Protein AF-A0A1V4RY79-F1 (afdb_monomer_lite)

Structure (mmCIF, N/CA/C/O backbone):
data_AF-A0A1V4RY79-F1
#
_entry.id   AF-A0A1V4RY79-F1
#
loop_
_atom_site.group_PDB
_atom_site.id
_atom_site.type_symbol
_atom_site.label_atom_id
_atom_site.label_alt_id
_atom_site.label_comp_id
_atom_site.label_asym_id
_atom_site.label_entity_id
_atom_site.label_seq_id
_atom_site.pdbx_PDB_ins_code
_atom_site.Cartn_x
_atom_site.Cartn_y
_atom_site.Cartn_z
_atom_site.occupancy
_atom_site.B_iso_or_equiv
_atom_site.auth_seq_id
_atom_site.auth_comp_id
_atom_site.auth_asym_id
_atom_site.auth_atom_id
_atom_site.pdbx_PDB_model_num
ATOM 1 N N . MET A 1 1 ? 19.751 -6.586 15.917 1.00 43.00 1 MET A N 1
ATOM 2 C CA . MET A 1 1 ? 19.083 -5.600 15.039 1.00 43.00 1 MET A CA 1
ATOM 3 C C . MET A 1 1 ? 19.854 -4.293 15.078 1.00 43.00 1 MET A C 1
ATOM 5 O O . MET A 1 1 ? 20.031 -3.750 16.162 1.00 43.00 1 MET A O 1
ATOM 9 N N . LYS A 1 2 ? 20.344 -3.802 13.934 1.00 48.28 2 LYS A N 1
ATOM 10 C CA . LYS A 1 2 ? 20.771 -2.400 13.829 1.00 48.28 2 LYS A CA 1
ATOM 11 C C . LYS A 1 2 ? 19.501 -1.550 13.872 1.00 48.28 2 LYS A C 1
ATOM 13 O O . LYS A 1 2 ? 18.588 -1.798 13.097 1.00 48.28 2 LYS A O 1
ATOM 18 N N . LYS A 1 3 ? 19.420 -0.619 14.820 1.00 58.50 3 LYS A N 1
ATOM 19 C CA . LYS A 1 3 ? 18.315 0.338 14.913 1.00 58.50 3 LYS A CA 1
ATOM 20 C C . LYS A 1 3 ? 18.493 1.330 13.764 1.00 58.50 3 LYS A C 1
ATOM 22 O O . LYS A 1 3 ? 19.533 1.985 13.716 1.00 58.50 3 LYS A O 1
ATOM 27 N N . GLU A 1 4 ? 17.550 1.386 12.827 1.00 59.31 4 GLU A N 1
ATOM 28 C CA . GLU A 1 4 ? 17.564 2.442 11.814 1.00 59.31 4 GLU A CA 1
ATOM 29 C C . GLU A 1 4 ? 17.498 3.797 12.526 1.00 59.31 4 GLU A C 1
ATOM 31 O O . GLU A 1 4 ? 16.687 4.006 13.431 1.00 59.31 4 GLU A O 1
ATOM 36 N N . ILE A 1 5 ? 18.432 4.681 12.182 1.00 72.00 5 ILE A N 1
ATOM 37 C CA . ILE A 1 5 ? 18.486 6.040 12.710 1.00 72.00 5 ILE A CA 1
ATOM 38 C C . ILE A 1 5 ? 17.759 6.909 11.696 1.00 72.00 5 ILE A C 1
ATOM 40 O O . ILE A 1 5 ? 18.129 6.928 10.523 1.00 72.00 5 ILE A O 1
ATOM 44 N N . GLU A 1 6 ? 16.722 7.605 12.153 1.00 59.91 6 GLU A N 1
ATOM 45 C CA . GLU A 1 6 ? 15.972 8.539 11.326 1.00 59.91 6 GLU A CA 1
ATOM 46 C C . GLU A 1 6 ? 16.913 9.586 10.726 1.00 59.91 6 GLU A C 1
ATOM 48 O O . GLU A 1 6 ? 17.590 10.334 11.431 1.00 59.91 6 GLU A O 1
ATOM 53 N N . VAL A 1 7 ? 16.935 9.639 9.401 1.00 65.69 7 VAL A N 1
ATOM 54 C CA . VAL A 1 7 ? 17.577 10.700 8.635 1.00 65.69 7 VAL A CA 1
ATOM 55 C C . VAL A 1 7 ? 16.487 11.426 7.855 1.00 65.69 7 VAL A C 1
ATOM 57 O O . VAL A 1 7 ? 15.581 10.792 7.320 1.00 65.69 7 VAL A O 1
ATOM 60 N N . PHE A 1 8 ? 16.557 12.756 7.798 1.00 66.12 8 PHE A N 1
ATOM 61 C CA . PHE A 1 8 ? 15.679 13.593 6.966 1.00 66.12 8 PHE A CA 1
ATOM 62 C C . PHE A 1 8 ? 14.173 13.611 7.313 1.00 66.12 8 PHE A C 1
ATOM 64 O O . PHE A 1 8 ? 13.390 14.046 6.479 1.00 66.12 8 PHE A O 1
ATOM 71 N N . GLY A 1 9 ? 13.747 13.189 8.511 1.00 72.25 9 GLY A N 1
ATOM 72 C CA . GLY A 1 9 ? 12.332 13.287 8.926 1.00 72.25 9 GLY A CA 1
ATOM 73 C C . GLY A 1 9 ? 11.411 12.196 8.363 1.00 72.25 9 GLY A C 1
ATOM 74 O O . GLY A 1 9 ? 10.189 12.308 8.436 1.00 72.25 9 GLY A O 1
ATOM 75 N N . VAL A 1 10 ? 11.980 11.129 7.793 1.00 73.12 10 VAL A N 1
ATOM 76 C CA . VAL A 1 10 ? 11.227 10.067 7.101 1.00 73.12 10 VAL A CA 1
ATOM 77 C C . VAL A 1 10 ? 10.212 9.373 8.015 1.00 73.12 10 VAL A C 1
ATOM 79 O O . VAL A 1 10 ? 9.150 8.958 7.548 1.00 73.12 10 VAL A O 1
ATOM 82 N N . THR A 1 11 ? 10.503 9.245 9.312 1.00 76.25 11 THR A N 1
ATOM 83 C CA . THR A 1 11 ? 9.565 8.640 10.269 1.00 76.25 11 THR A CA 1
ATOM 84 C C . THR A 1 11 ? 8.319 9.506 10.411 1.00 76.25 11 THR A C 1
ATOM 86 O O . THR A 1 11 ? 7.200 8.988 10.393 1.00 76.25 11 THR A O 1
ATOM 89 N N . TYR A 1 12 ? 8.510 10.823 10.521 1.00 76.38 12 TYR A N 1
ATOM 90 C CA . TYR A 1 12 ? 7.414 11.777 10.627 1.00 76.38 12 TYR A CA 1
ATOM 91 C C . TYR A 1 12 ? 6.539 11.766 9.371 1.00 76.38 12 TYR A C 1
ATOM 93 O O . TYR A 1 12 ? 5.321 11.631 9.480 1.00 76.38 12 TYR A O 1
ATOM 101 N N . ASP A 1 13 ? 7.150 11.799 8.187 1.00 81.75 13 ASP A N 1
ATOM 102 C CA . ASP A 1 13 ? 6.419 11.771 6.917 1.00 81.75 13 ASP A CA 1
ATOM 103 C C . ASP A 1 13 ? 5.586 10.492 6.767 1.00 81.75 13 ASP A C 1
ATOM 105 O O . ASP A 1 13 ? 4.414 10.549 6.391 1.00 81.75 13 ASP A O 1
ATOM 109 N N . ARG A 1 14 ? 6.149 9.330 7.130 1.00 81.62 14 ARG A N 1
ATOM 110 C CA . ARG A 1 14 ? 5.412 8.057 7.119 1.00 81.62 14 ARG A CA 1
ATOM 111 C C . ARG A 1 14 ? 4.254 8.067 8.112 1.00 81.62 14 ARG A C 1
ATOM 113 O O . ARG A 1 14 ? 3.165 7.617 7.767 1.00 81.62 14 ARG A O 1
ATOM 120 N N . TYR A 1 15 ? 4.455 8.599 9.317 1.00 85.31 15 TYR A N 1
ATOM 121 C CA . TYR A 1 15 ? 3.377 8.733 10.297 1.00 85.31 15 TYR A CA 1
ATOM 122 C C . TYR A 1 15 ? 2.239 9.619 9.775 1.00 85.31 15 TYR A C 1
ATOM 124 O O . TYR A 1 15 ? 1.074 9.223 9.849 1.00 85.31 15 TYR A O 1
ATOM 132 N N . VAL A 1 16 ? 2.562 10.787 9.212 1.00 89.69 16 VAL A N 1
ATOM 133 C CA . VAL A 1 16 ? 1.571 11.702 8.626 1.00 89.69 16 VAL A CA 1
ATOM 134 C C . VAL A 1 16 ? 0.820 11.019 7.485 1.00 89.69 16 VAL A C 1
ATOM 136 O O . VAL A 1 16 ? -0.410 11.056 7.460 1.00 89.69 16 VAL A O 1
ATOM 139 N N . LEU A 1 17 ? 1.529 10.328 6.591 1.00 89.88 17 LEU A N 1
ATOM 140 C CA . LEU A 1 17 ? 0.921 9.604 5.477 1.00 89.88 17 LEU A CA 1
ATOM 141 C C . LEU A 1 17 ? -0.070 8.533 5.958 1.00 89.88 17 LEU A C 1
ATOM 143 O O . LEU A 1 17 ? -1.177 8.438 5.431 1.00 89.88 17 LEU A O 1
ATOM 147 N N . LEU A 1 18 ? 0.273 7.779 7.009 1.00 92.06 18 LEU A N 1
ATOM 148 C CA . LEU A 1 18 ? -0.638 6.803 7.616 1.00 92.06 18 LEU A CA 1
ATOM 149 C C . LEU A 1 18 ? -1.918 7.462 8.153 1.00 92.06 18 LEU A C 1
ATOM 151 O O . LEU A 1 18 ? -3.009 6.916 7.975 1.00 92.06 18 LEU A O 1
ATOM 155 N N . GLN A 1 19 ? -1.812 8.640 8.780 1.00 94.25 19 GLN A N 1
ATOM 156 C CA . GLN A 1 19 ? -2.995 9.376 9.242 1.00 94.25 19 GLN A CA 1
ATOM 157 C C . GLN A 1 19 ? -3.865 9.835 8.070 1.00 94.25 19 GLN A C 1
ATOM 159 O O . GLN A 1 19 ? -5.086 9.690 8.128 1.00 94.25 19 GLN A O 1
ATOM 164 N N . LEU A 1 20 ? -3.252 10.325 6.991 1.00 96.31 20 LEU A N 1
ATOM 165 C CA . LEU A 1 20 ? -3.970 10.732 5.784 1.00 96.31 2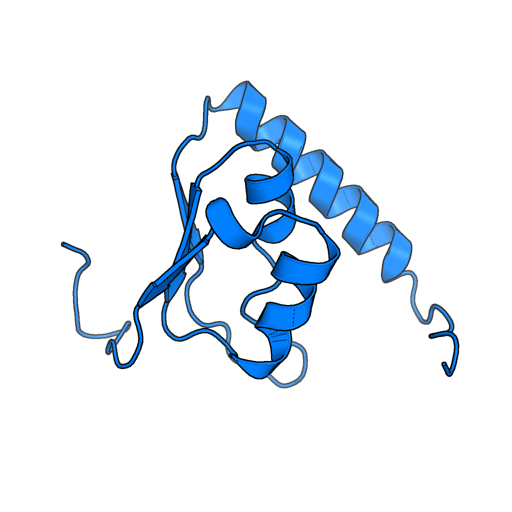0 LEU A CA 1
ATOM 166 C C . LEU A 1 20 ? -4.689 9.552 5.124 1.00 96.31 20 LEU A C 1
ATOM 168 O O . LEU A 1 20 ? -5.854 9.689 4.761 1.00 96.31 20 LEU A O 1
ATOM 172 N N . HIS A 1 21 ? -4.061 8.376 5.035 1.00 97.00 21 HIS A N 1
ATOM 173 C CA . HIS A 1 21 ? -4.723 7.163 4.536 1.00 97.00 21 HIS A CA 1
ATOM 174 C C . HIS A 1 21 ? -5.949 6.798 5.376 1.00 97.00 21 HIS A C 1
ATOM 176 O O . HIS A 1 21 ? -6.996 6.460 4.821 1.00 97.00 21 HIS A O 1
ATOM 182 N N . ARG A 1 22 ? -5.859 6.924 6.706 1.00 96.50 22 ARG A N 1
ATOM 183 C CA . ARG A 1 22 ? -6.996 6.680 7.602 1.00 96.50 22 ARG A CA 1
ATOM 184 C C . ARG A 1 22 ? -8.133 7.676 7.377 1.00 96.50 22 ARG A C 1
ATOM 186 O O . ARG A 1 22 ? -9.287 7.259 7.317 1.00 96.50 22 ARG A O 1
ATOM 193 N N . ILE A 1 23 ? -7.812 8.964 7.241 1.00 97.88 23 ILE A N 1
ATOM 194 C CA . ILE A 1 23 ? -8.795 10.022 6.961 1.00 97.88 23 ILE A CA 1
ATOM 195 C C . ILE A 1 23 ? -9.482 9.756 5.620 1.00 97.88 23 ILE A C 1
ATOM 197 O O . ILE A 1 23 ? -10.702 9.647 5.586 1.00 97.88 23 ILE A O 1
ATOM 201 N N . MET A 1 24 ? -8.715 9.542 4.547 1.00 97.69 24 MET A N 1
ATOM 202 C CA . MET A 1 24 ? -9.266 9.261 3.216 1.00 97.69 24 MET A CA 1
ATOM 203 C C . MET A 1 24 ? -10.140 8.009 3.200 1.00 97.69 24 MET A C 1
ATOM 205 O O . MET A 1 24 ? -11.205 8.015 2.591 1.00 97.69 24 MET A O 1
ATOM 209 N N . THR A 1 25 ? -9.717 6.947 3.893 1.00 98.06 25 THR A N 1
ATOM 210 C CA . THR A 1 25 ? -10.508 5.713 4.005 1.00 98.06 25 THR A CA 1
ATOM 211 C C . THR A 1 25 ? -11.877 5.989 4.611 1.00 98.06 25 THR A C 1
ATOM 213 O O . THR A 1 25 ? -12.879 5.502 4.099 1.00 98.06 25 THR A O 1
ATOM 216 N N . HIS A 1 26 ? -11.927 6.784 5.681 1.00 97.44 26 HIS A N 1
ATOM 217 C CA . HIS A 1 26 ? -13.174 7.124 6.355 1.00 97.44 26 HIS A CA 1
ATOM 218 C C . HIS A 1 26 ? -14.041 8.087 5.531 1.00 97.44 26 HIS A C 1
ATOM 220 O O . HIS A 1 26 ? -15.237 7.860 5.387 1.00 97.44 26 HIS A O 1
ATOM 226 N N . GLU A 1 27 ? -13.459 9.158 4.991 1.00 98.38 27 GLU A N 1
ATOM 227 C CA . GLU A 1 27 ? -14.204 10.199 4.269 1.00 98.38 27 GLU A CA 1
ATOM 228 C C . GLU A 1 27 ? -14.775 9.716 2.933 1.00 98.38 27 GLU A C 1
ATOM 230 O O . GLU A 1 27 ? -15.853 10.155 2.537 1.00 98.38 27 GLU A O 1
ATOM 235 N N . LEU A 1 28 ? -14.073 8.809 2.251 1.00 98.12 28 LEU A N 1
ATOM 236 C CA . LEU A 1 28 ? -14.470 8.285 0.941 1.00 98.12 28 LEU A CA 1
ATOM 237 C C . LEU A 1 28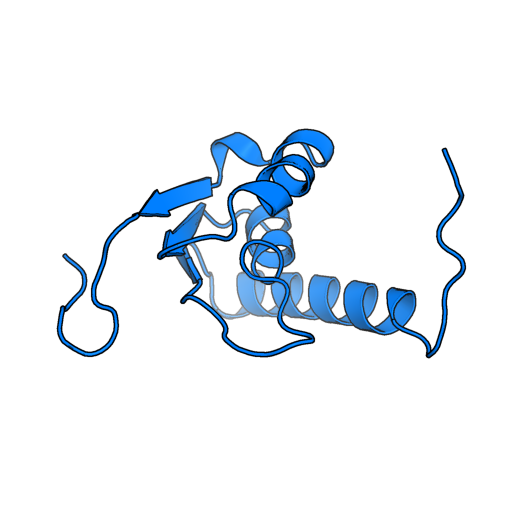 ? -15.061 6.870 1.013 1.00 98.12 28 LEU A C 1
ATOM 239 O O . LEU A 1 28 ? -15.320 6.269 -0.027 1.00 98.12 28 LEU A O 1
ATOM 243 N N . ASP A 1 29 ? -15.246 6.333 2.222 1.00 97.62 29 ASP A N 1
ATOM 244 C CA . ASP A 1 29 ? -15.697 4.960 2.479 1.00 97.62 29 ASP A CA 1
ATOM 245 C C . ASP A 1 29 ? -14.924 3.900 1.667 1.00 97.62 29 ASP A C 1
ATOM 247 O O . ASP A 1 29 ? -15.491 2.958 1.106 1.00 97.62 29 ASP A O 1
ATOM 251 N N . LEU A 1 30 ? -13.598 4.054 1.578 1.00 98.06 30 LEU A N 1
ATOM 252 C CA . LEU A 1 30 ? -12.760 3.172 0.765 1.00 98.06 30 LEU A CA 1
ATOM 253 C C . LEU A 1 30 ? -12.804 1.738 1.303 1.00 98.06 30 LEU A C 1
ATOM 255 O O . LEU A 1 30 ? -12.721 1.496 2.508 1.00 98.06 30 LEU A O 1
ATOM 259 N N . LYS A 1 31 ? -12.916 0.774 0.383 1.00 97.94 31 LYS A N 1
ATOM 260 C CA . LYS A 1 31 ? -12.933 -0.667 0.695 1.00 97.94 31 LYS A CA 1
ATOM 261 C C . LYS A 1 31 ? -11.789 -1.423 0.045 1.00 97.94 31 LYS A C 1
ATOM 263 O O . LYS A 1 31 ? -11.226 -2.321 0.663 1.00 97.94 31 LYS A O 1
ATOM 268 N N . ASN A 1 32 ? -11.462 -1.064 -1.194 1.00 97.56 32 ASN A N 1
ATOM 269 C CA . ASN A 1 32 ? -10.475 -1.753 -2.010 1.00 97.56 32 ASN A CA 1
ATOM 270 C C . ASN A 1 32 ? -9.473 -0.739 -2.555 1.00 97.56 32 ASN A C 1
ATOM 272 O O . ASN A 1 32 ? -9.871 0.307 -3.065 1.00 97.56 32 ASN A O 1
ATOM 276 N N . ILE A 1 33 ? -8.192 -1.066 -2.454 1.00 97.06 33 ILE A N 1
ATOM 277 C CA . ILE A 1 33 ? -7.076 -0.253 -2.931 1.00 97.06 33 ILE A CA 1
ATOM 278 C C . ILE A 1 33 ? -6.241 -1.102 -3.872 1.00 97.06 33 ILE A C 1
ATOM 280 O O . ILE A 1 33 ? -5.998 -2.278 -3.602 1.00 97.06 33 ILE A O 1
ATOM 284 N N . VAL A 1 34 ? -5.776 -0.498 -4.959 1.00 94.62 34 VAL A N 1
ATOM 285 C CA . VAL A 1 34 ? -4.810 -1.124 -5.857 1.00 94.62 34 VAL A CA 1
ATOM 286 C C . VAL A 1 34 ? -3.528 -0.310 -5.825 1.00 94.62 34 VAL A C 1
ATOM 288 O O . VAL A 1 34 ? -3.553 0.896 -6.068 1.00 94.62 34 VAL A O 1
ATOM 291 N N . GLU A 1 35 ? -2.413 -0.970 -5.529 1.00 93.56 35 GLU A N 1
ATOM 292 C CA . GLU A 1 35 ? -1.082 -0.383 -5.623 1.00 93.56 35 GLU A CA 1
ATOM 293 C C . GLU A 1 35 ? -0.434 -0.816 -6.932 1.00 93.56 35 GLU A C 1
ATOM 295 O O . GLU A 1 35 ? -0.225 -2.006 -7.175 1.00 93.56 35 GLU A O 1
ATOM 300 N N . MET A 1 36 ? -0.117 0.164 -7.773 1.00 91.25 36 MET A N 1
ATOM 301 C CA . MET A 1 36 ? 0.630 -0.065 -9.005 1.00 91.25 36 MET A CA 1
ATOM 302 C C . MET A 1 36 ? 2.129 -0.135 -8.723 1.00 91.25 36 MET A C 1
ATOM 304 O O . MET A 1 36 ? 2.602 0.518 -7.787 1.00 91.25 36 MET A O 1
ATOM 308 N N . PRO A 1 37 ? 2.898 -0.862 -9.555 1.00 88.75 37 PRO A N 1
ATOM 309 C CA . PRO A 1 37 ? 4.340 -0.910 -9.404 1.00 88.75 37 PRO A CA 1
ATOM 310 C C . PRO A 1 37 ? 4.913 0.500 -9.530 1.00 88.75 37 PRO A C 1
ATOM 312 O O . PRO A 1 37 ? 4.631 1.238 -10.480 1.00 88.75 37 PRO A O 1
ATOM 315 N N . SER A 1 38 ? 5.731 0.869 -8.553 1.00 82.81 38 SER A N 1
ATOM 316 C CA . SER A 1 38 ? 6.431 2.146 -8.536 1.00 82.81 38 SER A CA 1
ATOM 317 C C . SER A 1 38 ? 7.868 1.932 -8.998 1.00 82.81 38 SER A C 1
ATOM 319 O O . SER A 1 38 ? 8.504 0.943 -8.653 1.00 82.81 38 SER A O 1
ATOM 321 N N . HIS A 1 39 ? 8.369 2.841 -9.832 1.00 78.19 39 HIS A N 1
ATOM 322 C CA . HIS A 1 39 ? 9.710 2.744 -10.399 1.00 78.19 39 HIS A CA 1
ATOM 323 C C . HIS A 1 39 ? 10.573 3.890 -9.872 1.00 78.19 39 HIS A C 1
ATOM 325 O O . HIS A 1 39 ? 10.137 5.041 -9.838 1.00 78.19 39 HIS A O 1
ATOM 331 N N . GLY A 1 40 ? 11.818 3.589 -9.505 1.00 71.62 40 GLY A N 1
ATOM 332 C CA . GLY A 1 40 ? 12.820 4.590 -9.140 1.00 71.62 40 GLY A CA 1
ATOM 333 C C . GLY A 1 40 ? 13.669 4.172 -7.944 1.00 71.62 40 GLY A C 1
ATOM 334 O O . GLY A 1 40 ? 13.248 3.384 -7.112 1.00 71.62 40 GLY A O 1
ATOM 335 N N . ALA A 1 41 ? 14.864 4.752 -7.817 1.00 63.62 41 ALA A N 1
ATOM 336 C CA . ALA A 1 41 ? 15.853 4.367 -6.799 1.00 63.62 41 ALA A CA 1
ATOM 337 C C . ALA A 1 41 ? 15.427 4.619 -5.334 1.00 63.62 41 ALA A C 1
ATOM 339 O O . ALA A 1 41 ? 16.147 4.250 -4.412 1.00 63.62 41 ALA A O 1
ATOM 340 N N . LYS A 1 42 ? 14.298 5.303 -5.118 1.00 67.12 42 LYS A N 1
ATOM 341 C CA . LYS A 1 42 ? 13.720 5.603 -3.797 1.00 67.12 42 LYS A CA 1
ATOM 342 C C . LYS A 1 42 ? 12.277 5.114 -3.659 1.00 67.12 42 LYS A C 1
ATOM 344 O O . LYS A 1 42 ? 11.631 5.413 -2.656 1.00 67.12 42 LYS A O 1
ATOM 349 N N . ALA A 1 43 ? 11.770 4.435 -4.685 1.00 71.69 43 ALA A N 1
ATOM 350 C CA . ALA A 1 43 ? 10.482 3.784 -4.618 1.00 71.69 43 ALA A CA 1
ATOM 351 C C . ALA A 1 43 ? 10.644 2.528 -3.756 1.00 71.69 43 ALA A C 1
ATOM 353 O O . ALA A 1 43 ? 11.607 1.788 -3.930 1.00 71.69 43 ALA A O 1
ATOM 354 N N . ALA A 1 44 ? 9.755 2.351 -2.786 1.00 74.19 44 ALA A N 1
ATOM 355 C CA . ALA A 1 44 ? 9.645 1.117 -2.021 1.00 74.19 44 ALA A CA 1
ATOM 356 C C . ALA A 1 44 ? 8.246 0.574 -2.287 1.00 74.19 44 ALA A C 1
ATOM 358 O O . ALA A 1 44 ? 7.317 0.809 -1.503 1.00 74.19 44 ALA A O 1
ATOM 359 N N . GLY A 1 45 ? 8.087 -0.050 -3.456 1.00 80.25 45 GLY A N 1
ATOM 360 C CA . GLY A 1 45 ? 6.837 -0.688 -3.834 1.00 80.25 45 GLY A CA 1
ATOM 361 C C . GLY A 1 45 ? 6.414 -1.708 -2.781 1.00 80.25 45 GLY A C 1
ATOM 362 O O . GLY A 1 45 ? 7.226 -2.195 -1.994 1.00 80.25 45 GLY A O 1
ATOM 363 N N . SER A 1 46 ? 5.121 -2.004 -2.743 1.00 86.50 46 SER A N 1
ATOM 364 C CA . SER A 1 46 ? 4.482 -2.880 -1.756 1.00 86.50 46 SER A CA 1
ATOM 365 C C . SER A 1 46 ? 4.291 -2.266 -0.369 1.00 86.50 46 SER A C 1
ATOM 367 O O . SER A 1 46 ? 3.615 -2.883 0.445 1.00 86.50 46 SER A O 1
ATOM 369 N N . LEU A 1 47 ? 4.850 -1.093 -0.047 1.00 88.94 47 LEU A N 1
ATOM 370 C CA . LEU A 1 47 ? 4.714 -0.498 1.294 1.00 88.94 47 LEU A CA 1
ATOM 371 C C . LEU A 1 47 ? 3.762 0.701 1.348 1.00 88.94 47 LEU A C 1
ATOM 373 O O . LEU A 1 47 ? 3.301 1.061 2.435 1.00 88.94 47 LEU A O 1
ATOM 377 N N . TYR A 1 48 ? 3.458 1.340 0.217 1.00 88.94 48 TYR A N 1
ATOM 378 C CA . TYR A 1 48 ? 2.712 2.599 0.224 1.00 88.94 48 TYR A CA 1
ATOM 379 C C . TYR A 1 48 ? 1.267 2.416 0.686 1.00 88.94 48 TYR A C 1
ATOM 381 O O . TYR A 1 48 ? 0.731 3.270 1.389 1.00 88.94 48 TYR A O 1
ATOM 389 N N . SER A 1 49 ? 0.654 1.272 0.395 1.00 94.12 49 SER A N 1
ATOM 390 C CA . SER A 1 49 ? -0.746 1.013 0.735 1.00 94.12 49 SER A CA 1
ATOM 391 C C . SER A 1 49 ? -0.965 0.417 2.127 1.00 94.12 49 SER A C 1
ATOM 393 O O . SER A 1 49 ? -2.113 0.189 2.514 1.00 94.12 49 SER A O 1
ATOM 395 N N . ILE A 1 50 ? 0.093 0.227 2.928 1.00 94.38 50 ILE A N 1
ATOM 396 C CA . ILE A 1 50 ? -0.006 -0.311 4.299 1.00 94.38 50 ILE A CA 1
ATOM 397 C C . ILE A 1 50 ? -0.987 0.501 5.153 1.00 94.38 50 ILE A C 1
ATOM 399 O O . ILE A 1 50 ? -1.791 -0.067 5.891 1.00 94.38 50 ILE A O 1
ATOM 403 N N . GLY A 1 51 ? -0.974 1.832 5.028 1.00 95.31 51 GLY A N 1
ATOM 404 C CA . GLY A 1 51 ? -1.886 2.688 5.794 1.00 95.31 51 GLY A CA 1
ATOM 405 C C . GLY A 1 51 ? -3.360 2.434 5.501 1.00 95.31 51 GLY A C 1
ATOM 406 O O . GLY A 1 51 ? -4.176 2.481 6.418 1.00 95.31 51 GLY A O 1
ATOM 407 N N . P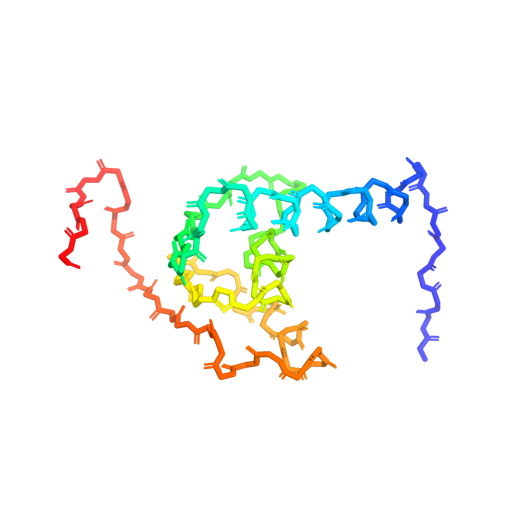HE A 1 52 ? -3.702 2.101 4.257 1.00 97.62 52 PHE A N 1
ATOM 408 C CA . PHE A 1 52 ? -5.075 1.756 3.899 1.00 97.62 52 PHE A CA 1
ATOM 409 C C . PHE A 1 52 ? -5.484 0.391 4.455 1.00 97.62 52 PHE A C 1
ATOM 411 O O . PHE A 1 52 ? -6.601 0.241 4.949 1.00 97.62 52 PHE A O 1
ATOM 418 N N . ALA A 1 53 ? -4.583 -0.593 4.433 1.00 97.00 53 ALA A N 1
ATOM 419 C CA . ALA A 1 53 ? -4.835 -1.902 5.032 1.00 97.00 53 ALA A CA 1
ATOM 420 C C . ALA A 1 53 ? -5.036 -1.809 6.554 1.00 97.00 53 ALA A C 1
ATOM 422 O O . ALA A 1 53 ? -5.985 -2.384 7.089 1.00 97.00 53 ALA A O 1
ATOM 423 N N . LEU A 1 54 ? -4.207 -1.015 7.243 1.00 96.31 54 LEU A N 1
ATOM 424 C CA . LEU A 1 54 ? -4.375 -0.699 8.668 1.00 96.31 54 LEU A CA 1
ATOM 425 C C . LEU A 1 54 ? -5.692 0.039 8.952 1.00 96.31 54 LEU A C 1
ATOM 427 O O . LEU A 1 54 ? -6.285 -0.150 10.011 1.00 96.31 54 LEU A O 1
ATOM 431 N N . ALA A 1 55 ? -6.172 0.850 8.006 1.00 96.56 55 ALA A N 1
ATOM 432 C CA . ALA A 1 55 ? -7.473 1.513 8.080 1.00 96.56 55 ALA A CA 1
ATOM 433 C C . ALA A 1 55 ? -8.663 0.592 7.734 1.00 96.56 55 ALA A C 1
ATOM 435 O O . ALA A 1 55 ? -9.811 1.018 7.836 1.00 96.56 55 ALA A O 1
ATOM 436 N N . GLY A 1 56 ? -8.414 -0.671 7.370 1.00 96.50 56 GLY A N 1
ATOM 437 C CA . GLY A 1 56 ? -9.446 -1.680 7.135 1.00 96.50 56 GLY A CA 1
ATOM 438 C C . GLY A 1 56 ? -9.763 -1.973 5.667 1.00 96.50 56 GLY A C 1
ATOM 439 O O . GLY A 1 56 ? -10.667 -2.773 5.416 1.00 96.50 56 GLY A O 1
ATOM 440 N N . CYS A 1 57 ? -9.033 -1.393 4.712 1.00 98.19 57 CYS A N 1
ATOM 441 C CA . CYS A 1 57 ? -9.177 -1.727 3.294 1.00 98.19 57 CYS A CA 1
ATOM 442 C C . CYS A 1 57 ? -8.587 -3.107 2.964 1.00 98.19 57 CYS A C 1
ATOM 444 O O . CYS A 1 57 ? -7.705 -3.608 3.665 1.00 98.19 57 CYS A O 1
ATOM 446 N N . ASN A 1 58 ? -9.037 -3.684 1.851 1.00 98.25 58 ASN A N 1
ATOM 447 C CA . ASN A 1 58 ? -8.342 -4.758 1.149 1.00 98.25 58 ASN A CA 1
ATOM 448 C C . ASN A 1 58 ? -7.422 -4.141 0.092 1.00 98.25 58 ASN A C 1
ATOM 450 O O . ASN A 1 58 ? -7.844 -3.272 -0.672 1.00 98.25 58 ASN A O 1
ATOM 454 N N . VAL A 1 59 ? -6.174 -4.582 0.040 1.00 97.69 59 VAL A N 1
ATOM 455 C CA . VAL A 1 59 ? -5.159 -4.060 -0.873 1.00 97.69 59 VAL A CA 1
ATOM 456 C C . VAL A 1 59 ? -4.797 -5.126 -1.897 1.00 97.69 59 VAL A C 1
ATOM 458 O O . VAL A 1 59 ? -4.556 -6.276 -1.550 1.00 97.69 59 VAL A O 1
ATOM 461 N N . THR A 1 60 ? -4.726 -4.742 -3.165 1.00 96.19 60 THR A N 1
ATOM 462 C CA . THR A 1 60 ? -4.145 -5.556 -4.234 1.00 96.19 60 THR A CA 1
ATOM 463 C C . THR A 1 60 ? -2.847 -4.913 -4.688 1.00 96.19 60 THR A C 1
ATOM 465 O O . THR A 1 60 ? -2.852 -3.776 -5.154 1.00 96.19 60 THR A O 1
ATOM 468 N N . LEU A 1 61 ? -1.738 -5.631 -4.556 1.00 94.69 61 LEU A N 1
ATOM 469 C CA . LEU A 1 61 ? -0.435 -5.190 -5.031 1.00 94.69 61 LEU A CA 1
ATOM 470 C C . LEU A 1 61 ? -0.178 -5.762 -6.424 1.00 94.69 61 LEU A C 1
ATOM 472 O O . LEU A 1 61 ? -0.222 -6.980 -6.621 1.00 94.69 61 LEU A O 1
ATOM 476 N N . VAL A 1 62 ? 0.098 -4.889 -7.387 1.00 93.19 62 VAL A N 1
ATOM 477 C CA . VAL A 1 62 ? 0.395 -5.269 -8.769 1.00 93.19 62 VAL A CA 1
ATOM 478 C C . VAL A 1 62 ? 1.901 -5.224 -8.981 1.00 93.19 62 VAL A C 1
ATOM 480 O O . VAL A 1 62 ? 2.531 -4.192 -8.776 1.00 93.19 62 VAL A O 1
ATOM 483 N N . ASN A 1 63 ? 2.472 -6.347 -9.411 1.00 91.69 63 ASN A N 1
ATOM 484 C CA . ASN A 1 63 ? 3.909 -6.576 -9.544 1.00 91.69 63 ASN A CA 1
ATOM 485 C C . ASN A 1 63 ? 4.705 -6.068 -8.321 1.00 91.69 63 ASN A C 1
ATOM 487 O O . ASN A 1 63 ? 5.596 -5.232 -8.490 1.00 91.69 63 ASN A O 1
ATOM 491 N N . PRO A 1 64 ? 4.371 -6.524 -7.097 1.00 91.19 64 PRO A N 1
ATOM 492 C CA . PRO A 1 64 ? 5.034 -6.047 -5.892 1.00 91.19 64 PRO A CA 1
ATOM 493 C C . PRO A 1 64 ? 6.516 -6.411 -5.852 1.00 91.19 64 PRO A C 1
ATOM 495 O O . PRO A 1 64 ? 6.949 -7.452 -6.356 1.00 91.19 64 PRO A O 1
ATOM 498 N N . GLU A 1 65 ? 7.276 -5.596 -5.129 1.00 90.44 65 GLU A N 1
ATOM 499 C CA . GLU A 1 65 ? 8.571 -5.987 -4.586 1.00 90.44 65 GLU A CA 1
ATOM 500 C C . GLU A 1 65 ? 8.331 -7.014 -3.472 1.00 90.44 65 GLU A C 1
ATOM 502 O O . GLU A 1 65 ? 7.949 -6.657 -2.354 1.00 90.44 65 GLU A O 1
ATOM 507 N N . MET A 1 66 ? 8.500 -8.302 -3.786 1.00 90.06 66 MET A N 1
ATOM 508 C CA . MET A 1 66 ? 8.207 -9.399 -2.851 1.00 90.06 66 MET A CA 1
ATOM 509 C C . MET A 1 66 ? 9.059 -9.341 -1.578 1.00 90.06 66 MET A C 1
ATOM 511 O O . MET A 1 66 ? 8.584 -9.720 -0.509 1.00 90.06 66 MET A O 1
ATOM 515 N N . ASP A 1 67 ? 10.273 -8.795 -1.671 1.00 89.31 67 ASP A N 1
ATOM 516 C CA . ASP A 1 67 ? 11.171 -8.598 -0.529 1.00 89.31 67 ASP A CA 1
ATOM 517 C C . ASP A 1 67 ? 10.605 -7.629 0.514 1.00 89.31 67 ASP A C 1
ATOM 519 O O . ASP A 1 67 ? 11.069 -7.635 1.645 1.00 89.31 67 ASP A O 1
ATOM 523 N N . MET A 1 68 ? 9.596 -6.822 0.167 1.00 87.81 68 MET A N 1
ATOM 524 C CA . MET A 1 68 ? 8.938 -5.87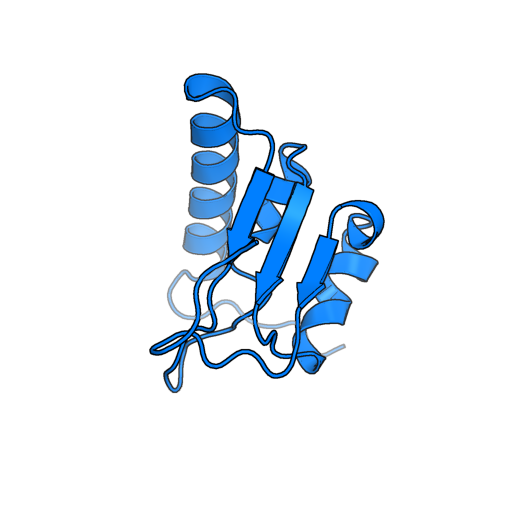3 1.072 1.00 87.81 68 MET A CA 1
ATOM 525 C C . MET A 1 68 ? 7.692 -6.459 1.755 1.00 87.81 68 MET A C 1
ATOM 527 O O . MET A 1 68 ? 7.078 -5.805 2.600 1.00 87.81 68 MET A O 1
ATOM 531 N N . MET A 1 69 ? 7.311 -7.703 1.439 1.00 90.62 69 MET A N 1
ATOM 532 C CA . MET A 1 69 ? 6.113 -8.334 2.007 1.00 90.62 69 MET A CA 1
ATOM 533 C C . MET A 1 69 ? 6.231 -8.627 3.507 1.00 90.62 69 MET A C 1
ATOM 535 O O . MET A 1 69 ? 5.206 -8.680 4.185 1.00 90.62 69 MET A O 1
ATOM 539 N N . TYR A 1 70 ? 7.450 -8.726 4.055 1.00 90.88 70 TYR A N 1
ATOM 540 C CA . TYR A 1 70 ? 7.662 -8.936 5.495 1.00 90.88 70 TYR A CA 1
ATOM 541 C C . TYR A 1 70 ? 6.961 -7.869 6.351 1.00 90.88 70 TYR A C 1
ATOM 543 O O . TYR A 1 70 ? 6.429 -8.186 7.412 1.00 90.88 70 TYR A O 1
ATOM 551 N N . GLY A 1 71 ? 6.880 -6.620 5.869 1.00 89.38 71 GLY A N 1
A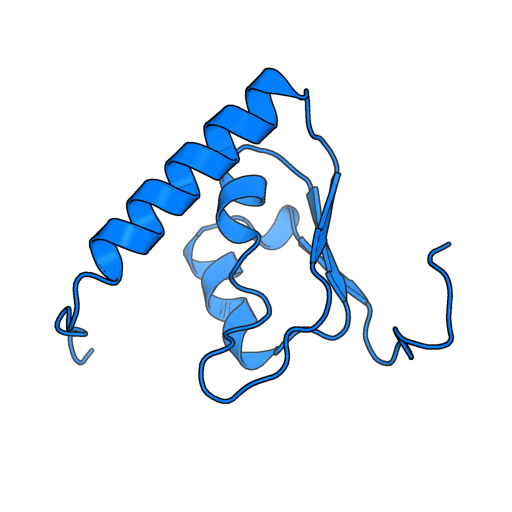TOM 552 C CA . GLY A 1 71 ? 6.215 -5.535 6.591 1.00 89.38 71 GLY A CA 1
ATOM 553 C C . GLY A 1 71 ? 4.718 -5.781 6.801 1.00 89.38 71 GLY A C 1
ATOM 554 O O . GLY A 1 71 ? 4.154 -5.340 7.799 1.00 89.38 71 GLY A O 1
ATOM 555 N N . TRP A 1 72 ? 4.066 -6.526 5.906 1.00 94.75 72 TRP A N 1
ATOM 556 C CA . TRP A 1 72 ? 2.651 -6.888 6.036 1.00 94.75 72 TRP A CA 1
ATOM 557 C C . TRP A 1 72 ? 2.427 -7.957 7.101 1.00 94.75 72 TRP A C 1
ATOM 559 O O . TRP A 1 72 ? 1.437 -7.903 7.834 1.00 94.75 72 TRP A O 1
ATOM 569 N N . GLU A 1 73 ? 3.352 -8.911 7.196 1.00 93.56 73 GLU A N 1
ATOM 570 C CA . GLU A 1 73 ? 3.331 -9.971 8.204 1.00 93.56 73 GLU A CA 1
ATOM 571 C C . GLU A 1 73 ? 3.646 -9.419 9.596 1.00 93.56 73 GLU A C 1
ATOM 573 O O . GLU A 1 73 ? 2.909 -9.691 10.543 1.00 93.56 73 GLU A O 1
ATOM 578 N N . GLU A 1 74 ? 4.682 -8.582 9.722 1.00 94.12 74 GLU A N 1
ATOM 579 C CA . GLU A 1 74 ? 5.064 -7.944 10.990 1.00 94.12 74 GLU A CA 1
ATOM 580 C C . GLU A 1 74 ? 3.942 -7.074 11.571 1.00 94.12 74 GLU A C 1
ATOM 582 O O . GLU A 1 74 ? 3.783 -6.985 12.789 1.00 94.12 74 GLU A O 1
ATOM 587 N N . LEU A 1 75 ? 3.138 -6.456 10.703 1.00 94.00 75 LEU A N 1
ATOM 588 C CA . LEU A 1 75 ? 1.991 -5.634 11.086 1.00 94.00 75 LEU A CA 1
ATOM 589 C C . LEU A 1 75 ? 0.692 -6.437 11.278 1.00 94.00 75 LEU A C 1
ATOM 591 O O . LEU A 1 75 ? -0.320 -5.855 11.672 1.00 94.00 75 LEU A O 1
ATOM 595 N N . GLY A 1 76 ? 0.690 -7.749 11.018 1.00 96.06 76 GLY A N 1
ATOM 596 C CA . GLY A 1 76 ? -0.480 -8.614 11.200 1.00 96.06 76 GLY A CA 1
ATOM 597 C C . GLY A 1 76 ? -1.633 -8.338 10.226 1.00 96.06 76 GLY A C 1
ATOM 598 O O . GLY A 1 76 ? -2.792 -8.590 10.558 1.00 96.06 76 GLY A O 1
ATOM 599 N N . ILE A 1 77 ? -1.334 -7.786 9.046 1.00 96.62 77 ILE A N 1
ATOM 600 C CA . ILE A 1 77 ? -2.310 -7.387 8.013 1.00 96.62 77 ILE A CA 1
ATOM 601 C C . ILE A 1 77 ? -2.190 -8.215 6.726 1.00 96.62 77 ILE A C 1
ATOM 603 O O . ILE A 1 77 ? -2.761 -7.860 5.696 1.00 96.62 77 ILE A O 1
ATOM 607 N N . GLN A 1 78 ? -1.483 -9.342 6.768 1.00 95.56 78 GLN A N 1
ATOM 608 C CA . GLN A 1 78 ? -1.270 -10.233 5.626 1.00 95.56 78 GLN A CA 1
ATOM 609 C C . GLN A 1 78 ? -2.571 -10.808 5.038 1.00 95.56 78 GLN A C 1
ATOM 611 O O . GLN A 1 78 ? -2.626 -11.163 3.868 1.00 95.56 78 GLN A O 1
ATOM 616 N N . ASN A 1 79 ? -3.649 -10.872 5.822 1.00 96.50 79 ASN A N 1
ATOM 617 C CA . ASN A 1 79 ? -4.967 -11.305 5.347 1.00 96.50 79 ASN A CA 1
ATOM 618 C C . ASN A 1 79 ? -5.734 -10.215 4.577 1.00 96.50 79 ASN A C 1
ATOM 620 O O . ASN A 1 79 ? -6.822 -10.485 4.072 1.00 96.50 79 ASN A O 1
ATOM 624 N N . ARG A 1 80 ? -5.200 -8.990 4.514 1.00 96.31 80 ARG A N 1
ATOM 625 C CA . ARG A 1 80 ? -5.787 -7.847 3.801 1.00 96.31 80 ARG A CA 1
ATOM 626 C C . ARG A 1 80 ? -5.067 -7.528 2.499 1.00 96.31 80 ARG A C 1
ATOM 628 O O . ARG A 1 80 ? -5.392 -6.517 1.884 1.00 96.31 80 ARG A O 1
ATOM 635 N N . VAL A 1 81 ? -4.101 -8.347 2.087 1.00 97.06 81 VAL A N 1
ATOM 636 C CA . VAL A 1 81 ? -3.305 -8.106 0.884 1.00 97.06 81 VAL A CA 1
ATOM 637 C C . VAL A 1 81 ? -3.387 -9.272 -0.091 1.00 97.06 81 VAL A C 1
ATOM 639 O O . VAL A 1 81 ? -3.214 -10.431 0.277 1.00 97.06 81 VAL A O 1
ATOM 642 N N . GLY A 1 82 ? -3.669 -8.950 -1.349 1.00 95.88 82 GLY A N 1
ATOM 643 C CA . GLY A 1 82 ? -3.573 -9.845 -2.496 1.00 95.88 82 GLY A CA 1
ATOM 644 C C . GLY A 1 82 ? -2.458 -9.395 -3.434 1.00 95.88 82 GLY A C 1
ATOM 645 O O . GLY A 1 82 ? -2.098 -8.218 -3.462 1.00 95.88 82 GLY A O 1
ATOM 646 N N . VAL A 1 83 ? -1.919 -10.328 -4.216 1.00 94.69 83 VAL A N 1
ATOM 647 C CA . VAL A 1 83 ? -0.822 -10.065 -5.154 1.00 94.69 83 VAL A CA 1
ATOM 648 C C . VAL A 1 83 ? -1.217 -10.493 -6.561 1.00 94.69 83 VAL A C 1
ATOM 650 O O . VAL A 1 83 ? -1.717 -11.598 -6.766 1.00 94.69 83 VAL A O 1
ATOM 653 N N . ILE A 1 84 ? -0.939 -9.627 -7.533 1.00 92.75 84 ILE A N 1
ATOM 654 C CA . ILE A 1 84 ? -1.002 -9.931 -8.961 1.00 92.75 84 ILE A CA 1
ATOM 655 C C . ILE A 1 84 ? 0.396 -9.727 -9.540 1.00 92.75 84 ILE A C 1
ATOM 657 O O . ILE A 1 84 ? 0.904 -8.612 -9.527 1.00 92.75 84 ILE A O 1
ATOM 661 N N . SER A 1 85 ? 1.002 -10.782 -10.080 1.00 90.94 85 SER A N 1
ATOM 662 C CA . SER A 1 85 ? 2.359 -10.741 -10.643 1.00 90.94 85 SER A CA 1
ATOM 663 C C . SER A 1 85 ? 2.359 -10.940 -12.158 1.00 90.94 85 SER A C 1
ATOM 665 O O . SER A 1 85 ? 1.471 -11.590 -12.707 1.00 90.94 85 SER A O 1
ATOM 667 N N . GLY A 1 86 ? 3.384 -10.419 -12.836 1.00 88.50 86 GLY A N 1
ATOM 668 C CA . GLY A 1 86 ? 3.597 -10.618 -14.273 1.00 88.50 86 GLY A CA 1
ATOM 669 C C . GLY A 1 86 ? 2.628 -9.848 -15.174 1.00 88.50 86 GLY A C 1
ATOM 670 O O . GLY A 1 86 ? 2.453 -10.219 -16.332 1.00 88.50 86 GLY A O 1
ATOM 671 N N . ARG A 1 87 ? 1.983 -8.789 -14.667 1.00 87.69 87 ARG A N 1
ATOM 672 C CA . ARG A 1 87 ? 1.086 -7.937 -15.462 1.00 87.69 87 ARG A CA 1
ATOM 673 C C . ARG A 1 87 ? 1.872 -6.880 -16.227 1.00 87.69 87 ARG A C 1
ATOM 675 O O . ARG A 1 87 ? 2.668 -6.155 -15.637 1.00 87.69 87 ARG A O 1
ATOM 682 N N . ASP A 1 88 ? 1.586 -6.718 -17.513 1.00 88.81 88 ASP A N 1
ATOM 683 C CA . ASP A 1 88 ? 2.003 -5.520 -18.241 1.00 88.81 88 ASP A CA 1
ATOM 684 C C . ASP A 1 88 ? 1.047 -4.372 -17.896 1.00 88.81 88 ASP A C 1
ATOM 686 O O . ASP A 1 88 ? -0.041 -4.257 -18.458 1.00 88.81 88 ASP A O 1
ATOM 690 N N . VAL A 1 89 ? 1.428 -3.540 -16.929 1.00 86.25 89 VAL A N 1
ATOM 691 C CA . VAL A 1 89 ? 0.580 -2.443 -16.432 1.00 86.25 89 VAL A CA 1
ATOM 692 C C . VAL A 1 89 ? 0.367 -1.320 -17.449 1.00 86.25 89 VAL A C 1
ATOM 694 O O . VAL A 1 89 ? -0.564 -0.536 -17.298 1.00 86.25 89 VAL A O 1
ATOM 697 N N . CYS A 1 90 ? 1.204 -1.236 -18.485 1.00 84.56 90 CYS A N 1
ATOM 698 C CA . CYS A 1 90 ? 1.090 -0.218 -19.527 1.00 84.56 90 CYS A CA 1
ATOM 699 C C . CYS A 1 90 ? 0.170 -0.661 -20.670 1.00 84.56 90 CYS A C 1
ATOM 701 O O . CYS A 1 90 ? -0.370 0.187 -21.379 1.00 84.56 90 CYS A O 1
ATOM 703 N N . HIS A 1 91 ? -0.008 -1.973 -20.852 1.00 84.44 91 HIS A N 1
ATOM 704 C CA . HIS A 1 91 ? -0.715 -2.534 -22.007 1.00 84.44 91 HIS A CA 1
ATOM 705 C C . HIS A 1 91 ? -1.851 -3.500 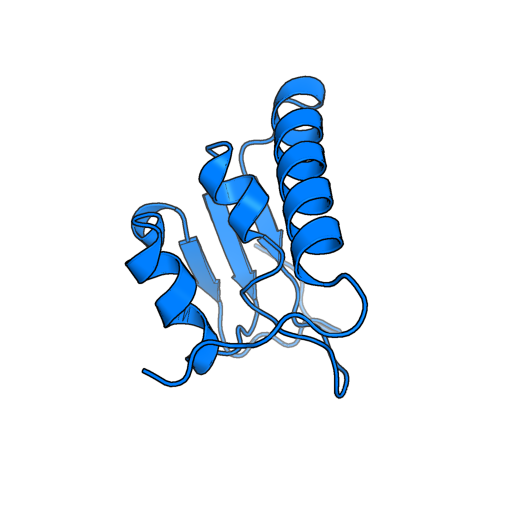-21.645 1.00 84.44 91 HIS A C 1
ATOM 707 O O . HIS A 1 91 ? -2.482 -4.055 -22.544 1.00 84.44 91 HIS A O 1
ATOM 713 N N . SER A 1 92 ? -2.148 -3.704 -20.358 1.00 79.69 92 SER A N 1
ATOM 714 C CA . SER A 1 92 ? -3.261 -4.548 -19.911 1.00 79.69 92 SER A CA 1
ATOM 715 C C . SER A 1 92 ? -4.194 -3.821 -18.941 1.00 79.69 92 SER A C 1
ATOM 717 O O . SER A 1 92 ? -3.757 -3.023 -18.115 1.00 79.69 92 SER A O 1
ATOM 719 N N . GLY A 1 93 ? -5.497 -4.092 -19.064 1.00 71.44 93 GLY A N 1
ATOM 720 C CA . GLY A 1 93 ? -6.515 -3.638 -18.116 1.00 71.44 93 GLY A CA 1
ATOM 721 C C . GLY A 1 93 ? -6.642 -4.565 -16.904 1.00 71.44 93 GLY A C 1
ATOM 722 O O . GLY A 1 93 ? -6.140 -5.695 -16.914 1.00 71.44 93 GLY A O 1
ATOM 723 N N . PHE A 1 94 ? -7.343 -4.081 -15.880 1.00 63.78 94 PHE A N 1
ATOM 724 C CA . PHE A 1 94 ? -7.757 -4.878 -14.725 1.00 63.78 94 PHE A CA 1
ATOM 725 C C . PHE A 1 94 ? -9.110 -5.536 -15.012 1.00 63.78 94 PHE A C 1
ATOM 727 O O . PHE A 1 94 ? -10.006 -4.877 -15.538 1.00 63.78 94 PHE A O 1
ATOM 734 N N . GLU A 1 95 ? -9.219 -6.827 -14.695 1.00 57.28 95 GLU A N 1
ATOM 735 C CA . GLU A 1 95 ? -10.493 -7.559 -14.616 1.00 57.28 95 GLU A CA 1
ATOM 736 C C . GLU A 1 95 ? -11.032 -7.500 -13.187 1.00 57.28 95 GLU A C 1
ATOM 738 O O . GLU A 1 95 ? -10.198 -7.581 -12.252 1.00 57.28 95 GLU A O 1
#

Foldseek 3Di:
DPDDDDDPCVVVVVVVLLVVLLVCCVVVVAAEEEFEDDDDPPDQFPPSCVSVLVSPHQYEYEQGPPVNCVVCVVVVSNVRYHYDHDDPPVPDDDD

Radius of gyration: 14.12 Å; chains: 1; bounding box: 36×25×37 Å

Secondary structure (DSSP, 8-state):
-PPPPP-TTHHHHHHHHHHHHHHHHHHTT--EEEEPPP-STT--TTSTTHHHHHTT-EEEEES--GGGTHHHHHTT-GGGEEEE-S--TTT----

pLDDT: mean 86.86, std 12.57, range [43.0, 98.38]

Sequence (95 aa):
MKKEIEVFGVTYDRYVLLQLHRIMTHELDLKNIVEMPSHGAKAAGSLYSIGFALAGCNVTLVNPEMDMMYGWEELGIQNRVGVISGRDVCHSGFE